Protein AF-A0A0K9YV65-F1 (afdb_monomer)

Solvent-accessible surface area (backbone atoms only — not comparable to full-atom values): 447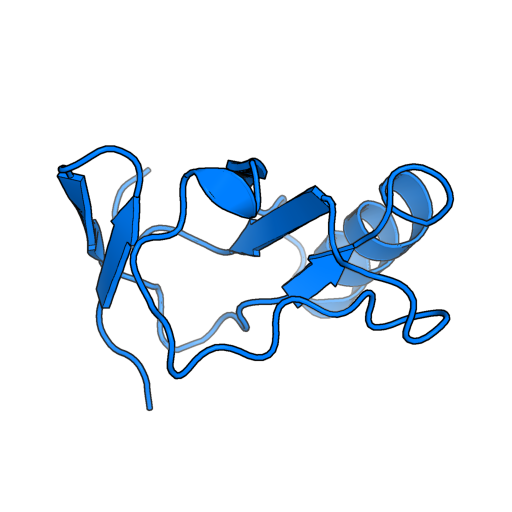7 Å² total; per-residue (Å²): 132,77,58,57,48,37,43,77,92,37,82,41,45,39,34,83,92,49,69,80,45,25,21,26,84,86,45,35,68,58,53,50,51,51,44,27,69,75,66,78,42,83,62,48,75,45,53,37,83,41,44,70,51,88,90,54,79,58,31,10,74,92,79,62,48,71,21,49,32,30,38,28,40,62,70,78,128

Radius of gyration: 11.5 Å; Cα contacts (8 Å, |Δi|>4): 142; chains: 1; bounding box: 26×28×23 Å

Foldseek 3Di:
DDQWWQFQNDIFGFDPVKDKAFAAPVCPVVVQVVRCVVPVDGFDKDFLVRTPDPPDQQAHPPPRHGGGMITGHGPPD

Mean predicted aligned error: 4.08 Å

Structure (mmCIF, N/CA/C/O backbone):
data_AF-A0A0K9YV65-F1
#
_entry.id   AF-A0A0K9YV65-F1
#
loop_
_atom_site.group_PDB
_atom_site.id
_atom_site.type_symbol
_atom_site.label_atom_id
_atom_site.label_alt_id
_atom_site.label_comp_id
_atom_site.label_asym_id
_atom_site.label_entity_id
_atom_site.label_seq_id
_atom_site.pdbx_PDB_ins_code
_atom_site.Cartn_x
_atom_site.Cartn_y
_atom_site.Cartn_z
_atom_site.occupancy
_atom_site.B_iso_or_equiv
_atom_site.auth_seq_id
_atom_site.auth_comp_id
_atom_site.auth_asym_id
_atom_site.auth_atom_id
_atom_site.pdbx_PDB_model_num
ATOM 1 N N . MET A 1 1 ? -3.914 13.441 -9.571 1.00 61.16 1 MET A N 1
ATOM 2 C CA . MET A 1 1 ? -2.776 12.720 -8.965 1.00 61.16 1 MET A CA 1
ATOM 3 C C . MET A 1 1 ? -2.828 12.983 -7.467 1.00 61.16 1 MET A C 1
ATOM 5 O O . MET A 1 1 ? -3.083 14.126 -7.099 1.00 61.16 1 MET A O 1
ATOM 9 N N . MET A 1 2 ? -2.733 11.946 -6.628 1.00 70.62 2 MET A N 1
ATOM 10 C CA . MET A 1 2 ? -2.699 12.107 -5.165 1.00 70.62 2 MET A CA 1
ATOM 11 C C . MET A 1 2 ? -1.322 12.639 -4.767 1.00 70.62 2 MET A C 1
ATOM 13 O O . MET A 1 2 ? -0.324 12.025 -5.120 1.00 70.62 2 MET A O 1
ATOM 17 N N . LYS A 1 3 ? -1.281 13.783 -4.077 1.00 79.62 3 LYS A N 1
ATOM 18 C CA . LYS A 1 3 ? -0.030 14.443 -3.654 1.00 79.62 3 LYS A CA 1
ATOM 19 C C . LYS A 1 3 ? 0.391 14.071 -2.234 1.00 79.62 3 LYS A C 1
ATOM 21 O O . LYS A 1 3 ? 1.575 14.063 -1.920 1.00 79.62 3 LYS A O 1
ATOM 26 N N . SER A 1 4 ? -0.582 13.753 -1.392 1.00 86.81 4 SER A N 1
ATOM 27 C CA . SER A 1 4 ? -0.379 13.300 -0.024 1.00 86.81 4 SER A CA 1
ATOM 28 C C . SER A 1 4 ? -1.489 12.334 0.380 1.00 86.81 4 SER A C 1
ATOM 30 O O . SER A 1 4 ? -2.536 12.244 -0.276 1.00 86.81 4 SER A O 1
ATOM 32 N N . ILE A 1 5 ? -1.232 11.574 1.437 1.00 88.56 5 ILE A N 1
ATOM 33 C CA . ILE A 1 5 ? -2.171 10.643 2.052 1.00 88.56 5 ILE A CA 1
ATOM 34 C C . ILE A 1 5 ? -2.032 10.725 3.570 1.00 88.56 5 ILE A C 1
ATOM 36 O O . ILE A 1 5 ? -0.935 10.922 4.080 1.00 88.56 5 ILE A O 1
ATOM 40 N N . TYR A 1 6 ? -3.135 10.592 4.301 1.00 90.50 6 TYR A N 1
ATOM 41 C CA . TYR A 1 6 ? -3.087 10.521 5.759 1.00 90.50 6 TYR A CA 1
ATOM 42 C C . TYR A 1 6 ? -2.905 9.069 6.197 1.00 90.50 6 TYR A C 1
ATOM 44 O O . TYR A 1 6 ? -3.632 8.185 5.734 1.00 90.50 6 TYR A O 1
ATOM 52 N N . ILE A 1 7 ? -1.916 8.821 7.053 1.00 90.50 7 ILE A N 1
ATOM 53 C CA . ILE A 1 7 ? -1.602 7.509 7.621 1.00 90.50 7 ILE A CA 1
ATOM 54 C C . ILE A 1 7 ? -1.395 7.688 9.126 1.00 90.50 7 ILE A C 1
ATOM 56 O O . ILE A 1 7 ? -0.511 8.435 9.537 1.00 90.50 7 ILE A O 1
ATOM 60 N N . GLU A 1 8 ? -2.218 7.034 9.949 1.00 88.81 8 GLU A N 1
ATOM 61 C CA . GLU A 1 8 ? -2.174 7.135 11.425 1.00 88.81 8 GLU A CA 1
ATOM 62 C C . GLU A 1 8 ? -2.186 8.585 11.956 1.00 88.81 8 GLU A C 1
ATOM 64 O O . GLU A 1 8 ? -1.456 8.935 12.884 1.00 88.81 8 GLU A O 1
ATOM 69 N N . GLY A 1 9 ? -2.990 9.465 11.356 1.00 87.50 9 GLY A N 1
ATOM 70 C CA . GLY A 1 9 ? -3.082 10.878 11.724 1.00 87.50 9 GLY A CA 1
ATOM 71 C C . GLY A 1 9 ? -1.913 11.743 11.245 1.00 87.50 9 GLY A C 1
ATOM 72 O O . GLY A 1 9 ? -1.892 12.944 11.526 1.00 87.50 9 GLY A O 1
ATOM 73 N N . LYS A 1 10 ? -0.947 11.175 10.514 1.00 88.31 10 LYS A N 1
ATOM 74 C CA . LYS A 1 10 ? 0.173 11.899 9.904 1.00 88.31 10 LYS A CA 1
ATOM 75 C C . LYS A 1 10 ? -0.088 12.113 8.418 1.00 88.31 10 LYS A C 1
ATOM 77 O O . LYS A 1 10 ? -0.427 11.177 7.699 1.00 88.31 10 LYS A O 1
ATOM 82 N N . GLU A 1 11 ? 0.119 13.338 7.945 1.00 90.31 11 GLU A N 1
ATOM 83 C CA . GLU A 1 11 ? 0.171 13.597 6.509 1.00 90.31 11 GLU A CA 1
ATOM 84 C C . GLU A 1 11 ? 1.4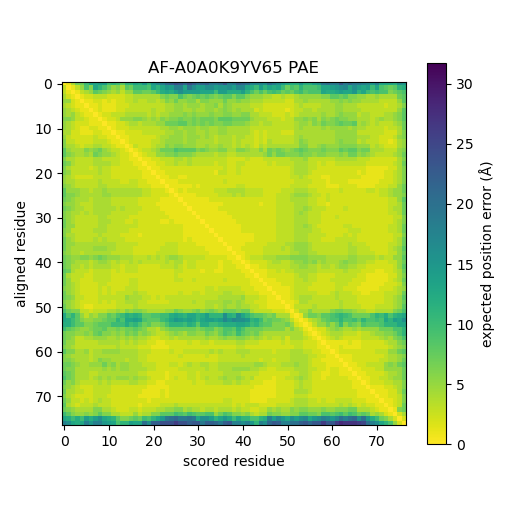95 13.076 5.939 1.00 90.31 11 GLU A C 1
ATOM 86 O O . GLU A 1 11 ? 2.582 13.457 6.381 1.00 90.31 11 GLU A O 1
ATOM 91 N N . VAL A 1 12 ? 1.385 12.186 4.961 1.00 89.50 12 VAL A N 1
ATOM 92 C CA . VAL A 1 12 ? 2.494 11.594 4.224 1.00 89.50 12 VAL A CA 1
ATOM 93 C C . VAL A 1 12 ? 2.476 12.162 2.813 1.00 89.50 12 VAL A C 1
ATOM 95 O O . VAL A 1 12 ? 1.554 11.906 2.037 1.00 89.50 12 VAL A O 1
ATOM 98 N N . GLU A 1 13 ? 3.493 12.951 2.473 1.00 91.25 13 GLU A N 1
ATOM 99 C CA . GLU A 1 13 ? 3.707 13.404 1.098 1.00 91.25 13 GLU A CA 1
ATOM 100 C C . GLU A 1 13 ? 4.155 12.227 0.233 1.00 91.25 13 GLU A C 1
ATOM 102 O O . GLU A 1 13 ? 5.085 11.507 0.592 1.00 91.25 13 GLU A O 1
ATOM 107 N N . LEU A 1 14 ? 3.514 12.044 -0.918 1.00 89.94 14 LEU A N 1
ATOM 108 C CA . LEU A 1 14 ? 3.825 10.962 -1.847 1.00 89.94 14 LEU A CA 1
ATOM 109 C C . LEU A 1 14 ? 4.783 11.456 -2.933 1.00 89.94 14 LEU A C 1
ATOM 111 O O . LEU A 1 14 ? 4.667 12.588 -3.410 1.00 89.94 14 LEU A O 1
ATOM 115 N N . GLN A 1 15 ? 5.712 10.602 -3.357 1.00 89.12 15 GLN A N 1
ATOM 116 C CA . GLN A 1 15 ? 6.491 10.865 -4.566 1.00 89.12 15 GLN A CA 1
ATOM 117 C C . GLN A 1 15 ? 5.630 10.582 -5.801 1.00 89.12 15 GLN A C 1
ATOM 119 O O . GLN A 1 15 ? 5.213 9.450 -6.020 1.00 89.12 15 GLN A O 1
ATOM 124 N N . GLU A 1 16 ? 5.370 11.606 -6.620 1.00 84.69 16 GLU A N 1
ATOM 125 C CA . GLU A 1 16 ? 4.451 11.518 -7.772 1.00 84.69 16 GLU A CA 1
ATOM 126 C C . GLU A 1 16 ? 4.893 10.499 -8.840 1.00 84.69 16 GLU A C 1
ATOM 128 O O . GLU A 1 16 ? 4.066 10.024 -9.617 1.00 84.69 16 GLU A O 1
ATOM 133 N N . GLU A 1 17 ? 6.180 10.148 -8.863 1.00 86.81 17 GLU A N 1
ATOM 134 C CA . GLU A 1 17 ? 6.775 9.167 -9.779 1.00 86.81 17 GLU A CA 1
ATOM 135 C C . GLU A 1 17 ? 6.453 7.713 -9.393 1.00 86.81 17 GLU A C 1
ATOM 137 O O . GLU A 1 17 ? 6.622 6.808 -10.210 1.00 86.81 17 GLU A O 1
ATOM 142 N N . PHE A 1 18 ? 5.934 7.485 -8.182 1.00 90.50 18 PHE A N 1
ATOM 143 C CA . PHE A 1 18 ? 5.722 6.156 -7.624 1.00 90.50 18 PHE A CA 1
ATOM 144 C C . PHE A 1 18 ? 4.244 5.910 -7.279 1.00 90.50 18 PHE A C 1
ATOM 146 O O . PHE A 1 18 ? 3.589 6.754 -6.659 1.00 90.50 18 PHE A O 1
ATOM 153 N N . PRO A 1 19 ? 3.671 4.755 -7.659 1.00 90.88 19 PRO A N 1
ATOM 154 C CA . PRO A 1 19 ? 2.269 4.471 -7.406 1.00 90.88 19 PRO A CA 1
ATOM 155 C C . PRO A 1 19 ? 2.027 4.052 -5.956 1.00 90.88 19 PRO A C 1
ATOM 157 O O . PRO A 1 19 ? 2.856 3.414 -5.316 1.00 90.88 19 PRO A O 1
ATOM 160 N N . VAL A 1 20 ? 0.806 4.287 -5.486 1.00 91.38 20 VAL A N 1
ATOM 161 C CA . VAL A 1 20 ? 0.290 3.628 -4.284 1.00 91.38 20 VAL A CA 1
ATOM 162 C C . VAL A 1 20 ? -0.323 2.289 -4.697 1.00 91.38 20 VAL A C 1
ATOM 164 O O . VAL A 1 20 ? -1.272 2.259 -5.484 1.00 91.38 20 VAL A O 1
ATOM 167 N N . ARG A 1 21 ? 0.206 1.179 -4.177 1.00 93.56 21 ARG A N 1
ATOM 168 C CA . ARG A 1 21 ? -0.304 -0.185 -4.395 1.00 93.56 21 ARG A CA 1
ATOM 169 C C . ARG A 1 21 ? -0.830 -0.773 -3.090 1.00 93.56 21 ARG A C 1
ATOM 171 O O . ARG A 1 21 ? -0.402 -0.393 -2.007 1.00 93.56 21 ARG A O 1
ATOM 178 N N . PHE A 1 22 ? -1.758 -1.718 -3.189 1.00 94.88 22 PHE A N 1
ATOM 179 C CA . PHE A 1 22 ? -2.260 -2.470 -2.040 1.00 94.88 22 PHE A CA 1
ATOM 180 C C . PHE A 1 22 ? -2.070 -3.961 -2.284 1.00 94.88 22 PHE A C 1
ATOM 182 O O . PHE A 1 22 ? -2.324 -4.454 -3.384 1.00 94.88 22 PHE A O 1
ATOM 189 N N . ALA A 1 23 ? -1.689 -4.679 -1.232 1.00 96.00 23 ALA A N 1
ATOM 190 C CA . ALA A 1 23 ? -1.490 -6.120 -1.243 1.00 96.00 23 ALA A CA 1
ATOM 191 C C . ALA A 1 23 ? -2.237 -6.781 -0.077 1.00 96.00 23 ALA A C 1
ATOM 193 O O . ALA A 1 23 ? -2.392 -6.197 1.003 1.00 96.00 23 ALA A O 1
ATOM 194 N N . CYS A 1 24 ? -2.738 -7.999 -0.290 1.00 96.56 24 CYS A N 1
ATOM 195 C CA . CYS A 1 24 ? -3.124 -8.874 0.815 1.00 96.56 24 CYS A CA 1
ATOM 196 C C . CYS A 1 24 ? -1.866 -9.525 1.417 1.00 96.56 24 CYS A C 1
ATOM 198 O O . CYS A 1 24 ? -0.778 -9.395 0.865 1.00 96.56 24 CYS A O 1
ATOM 200 N N . MET A 1 25 ? -2.012 -10.234 2.538 1.00 94.19 25 MET A N 1
ATOM 201 C CA . MET A 1 25 ? -0.873 -10.882 3.207 1.00 94.19 25 MET A CA 1
ATOM 202 C C . MET A 1 25 ? -0.191 -11.941 2.330 1.00 94.19 25 MET A C 1
ATOM 204 O O . MET A 1 25 ? 1.012 -12.117 2.431 1.00 94.19 25 MET A O 1
ATOM 208 N N . GLU A 1 26 ? -0.945 -12.630 1.470 1.00 96.25 26 GLU A N 1
ATOM 209 C CA . GLU A 1 26 ? -0.409 -13.708 0.626 1.00 96.25 26 GLU A CA 1
ATOM 210 C C . GLU A 1 26 ? 0.398 -13.193 -0.569 1.00 96.25 26 GLU A C 1
ATOM 212 O O . GLU A 1 26 ? 1.378 -13.816 -0.959 1.00 96.25 26 GLU A O 1
ATOM 217 N N . HIS A 1 27 ? 0.006 -12.051 -1.140 1.00 96.56 27 HIS A N 1
ATOM 218 C CA . HIS A 1 27 ? 0.671 -11.460 -2.308 1.00 96.56 27 HIS A CA 1
ATOM 219 C C . HIS A 1 27 ? 1.588 -10.291 -1.937 1.00 96.56 27 HIS A C 1
ATOM 221 O O . HIS A 1 27 ? 2.022 -9.555 -2.816 1.00 96.56 27 HIS A O 1
ATOM 227 N N . PHE A 1 28 ? 1.859 -10.079 -0.647 1.00 95.19 28 PHE A N 1
ATOM 228 C CA . PHE A 1 28 ? 2.693 -8.969 -0.199 1.00 95.19 28 PHE A CA 1
ATOM 229 C C . PHE A 1 28 ? 4.119 -9.071 -0.743 1.00 95.19 28 PHE A C 1
ATOM 231 O O . PHE A 1 28 ? 4.574 -8.123 -1.375 1.00 95.19 28 PHE A O 1
ATOM 238 N N . ASP A 1 29 ? 4.785 -10.214 -0.559 1.00 95.56 29 ASP A N 1
ATOM 239 C CA . ASP A 1 29 ? 6.149 -10.421 -1.058 1.00 95.56 29 ASP A CA 1
ATOM 240 C C . ASP A 1 29 ? 6.2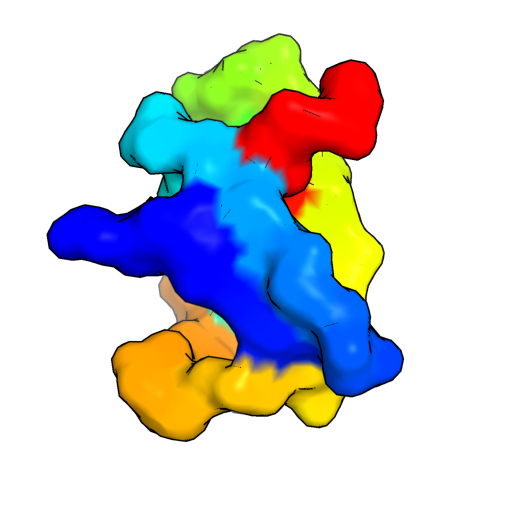19 -10.287 -2.584 1.00 95.56 29 ASP A C 1
ATOM 242 O O . ASP A 1 29 ? 7.117 -9.634 -3.101 1.00 95.56 29 ASP A O 1
ATOM 246 N N . GLN A 1 30 ? 5.225 -10.819 -3.306 1.00 95.19 30 GLN A N 1
ATOM 247 C CA . GLN A 1 30 ? 5.147 -10.665 -4.760 1.00 95.19 30 GLN A CA 1
ATOM 248 C C . GLN A 1 30 ? 5.022 -9.191 -5.166 1.00 95.19 30 GLN A C 1
ATOM 250 O O . GLN A 1 30 ? 5.777 -8.724 -6.012 1.00 95.19 30 GLN A O 1
ATOM 255 N N . GLU A 1 31 ? 4.085 -8.447 -4.574 1.00 94.88 31 GLU A N 1
ATOM 256 C CA . GLU A 1 31 ? 3.895 -7.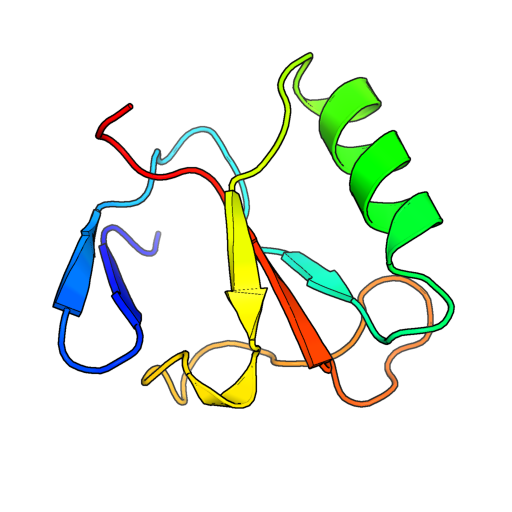030 -4.902 1.00 94.88 31 GLU A CA 1
ATOM 257 C C . GLU A 1 31 ? 5.108 -6.183 -4.502 1.00 94.88 31 GLU A C 1
ATOM 259 O O . GLU A 1 31 ? 5.401 -5.201 -5.183 1.00 94.88 31 GLU A O 1
ATOM 264 N N . LEU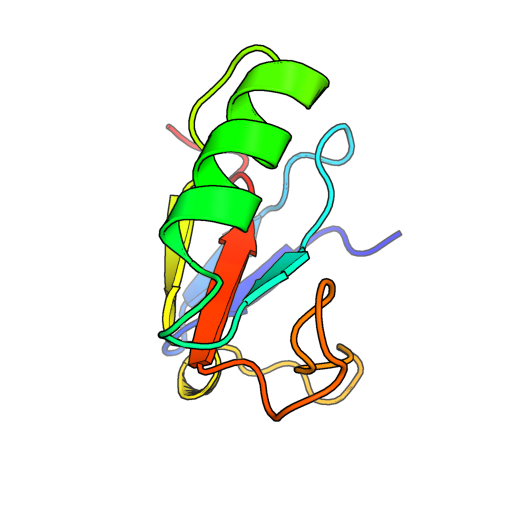 A 1 32 ? 5.818 -6.554 -3.431 1.00 94.75 32 LEU A N 1
ATOM 265 C CA . LEU A 1 32 ? 7.062 -5.914 -3.011 1.00 94.75 32 LEU A CA 1
ATOM 266 C C . LEU A 1 32 ? 8.166 -6.125 -4.054 1.00 94.75 32 LEU A C 1
ATOM 268 O O . LEU A 1 32 ? 8.769 -5.150 -4.501 1.00 94.75 32 LEU A O 1
ATOM 272 N N . ASP A 1 33 ? 8.387 -7.371 -4.476 1.00 95.56 33 ASP A N 1
ATOM 273 C CA . ASP A 1 33 ? 9.344 -7.712 -5.531 1.00 95.56 33 ASP A CA 1
ATOM 274 C C . ASP A 1 33 ? 8.990 -7.011 -6.847 1.00 95.56 33 ASP A C 1
ATOM 276 O O . ASP A 1 33 ? 9.853 -6.409 -7.482 1.00 95.56 33 ASP A O 1
ATOM 280 N N . GLU A 1 34 ? 7.720 -7.028 -7.260 1.00 94.62 34 GLU A N 1
ATOM 281 C CA . GLU A 1 34 ? 7.272 -6.339 -8.475 1.00 94.62 34 GLU A CA 1
ATOM 282 C C . GLU A 1 34 ? 7.488 -4.828 -8.382 1.00 94.62 34 GLU A C 1
ATOM 284 O O . GLU A 1 34 ? 7.916 -4.211 -9.352 1.00 94.62 34 GLU A O 1
ATOM 289 N N . TYR A 1 35 ? 7.248 -4.218 -7.221 1.00 94.81 35 TYR A N 1
ATOM 290 C CA . TYR A 1 35 ? 7.513 -2.796 -7.021 1.00 94.81 35 TYR A CA 1
ATOM 291 C C . TYR A 1 35 ? 9.003 -2.472 -7.168 1.00 94.81 35 TYR A C 1
ATOM 293 O O . TYR A 1 35 ? 9.362 -1.528 -7.870 1.00 94.81 35 TYR A O 1
ATOM 301 N N . VAL A 1 36 ? 9.877 -3.260 -6.536 1.00 94.56 36 VAL A N 1
ATOM 302 C CA . VAL A 1 36 ? 11.331 -3.071 -6.636 1.00 94.56 36 VAL A CA 1
ATOM 303 C C . VAL A 1 36 ? 11.812 -3.299 -8.067 1.00 94.56 36 VAL A C 1
ATOM 305 O O . VAL A 1 36 ? 12.662 -2.556 -8.540 1.00 94.56 36 VAL A O 1
ATOM 308 N N . ASN A 1 37 ? 11.255 -4.277 -8.780 1.00 95.38 37 ASN A N 1
ATOM 309 C CA . ASN A 1 37 ? 11.591 -4.515 -10.183 1.00 95.38 37 ASN A CA 1
ATOM 310 C C . ASN A 1 37 ? 11.107 -3.382 -11.104 1.00 95.38 37 ASN A C 1
ATOM 312 O O . ASN A 1 37 ? 11.829 -3.002 -12.020 1.00 95.38 37 ASN A O 1
ATOM 316 N N . ASP A 1 38 ? 9.909 -2.837 -10.871 1.00 93.94 38 ASP A N 1
ATOM 317 C CA . ASP A 1 38 ? 9.332 -1.763 -11.691 1.00 93.94 38 ASP A CA 1
ATOM 318 C C . ASP A 1 38 ? 10.035 -0.411 -11.482 1.00 93.94 38 ASP A C 1
ATOM 320 O O . ASP A 1 38 ? 10.137 0.383 -12.418 1.00 93.94 38 ASP A O 1
ATOM 324 N N . TYR A 1 39 ? 10.470 -0.125 -10.251 1.00 92.75 39 TYR A N 1
ATOM 325 C CA . TYR A 1 39 ? 10.920 1.212 -9.848 1.00 92.75 39 TYR A CA 1
ATOM 326 C C . TYR A 1 39 ? 12.350 1.266 -9.298 1.00 92.75 39 TYR A C 1
ATOM 328 O O . TYR A 1 39 ? 12.792 2.325 -8.857 1.00 92.75 39 TYR A O 1
ATOM 336 N N . GLU A 1 40 ? 13.056 0.134 -9.286 1.00 93.12 40 GLU A N 1
ATOM 337 C CA . GLU A 1 40 ? 14.437 -0.016 -8.803 1.00 93.12 40 GLU A CA 1
ATOM 338 C C . GLU A 1 40 ? 14.657 0.475 -7.354 1.00 93.12 40 GLU A C 1
ATOM 340 O O . GLU A 1 40 ? 15.776 0.787 -6.944 1.00 93.12 40 GLU A O 1
ATOM 345 N N . VAL A 1 41 ? 13.591 0.535 -6.546 1.00 91.12 41 VAL A N 1
ATOM 346 C CA . VAL A 1 41 ? 13.624 1.009 -5.156 1.00 91.12 41 VAL A CA 1
ATOM 347 C C . VAL A 1 41 ? 12.616 0.263 -4.287 1.00 91.12 41 VAL A C 1
ATOM 349 O O . VAL A 1 41 ? 11.539 -0.122 -4.743 1.00 91.12 41 VAL A O 1
ATOM 352 N N . ALA A 1 42 ? 12.950 0.095 -3.007 1.00 91.31 42 ALA A N 1
ATOM 353 C CA . ALA A 1 42 ? 12.022 -0.44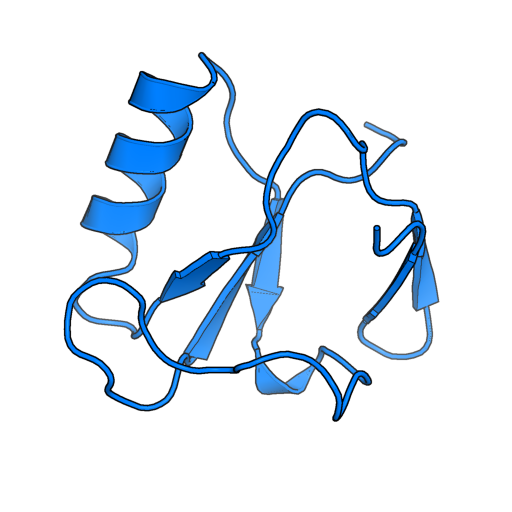0 -2.021 1.00 91.31 42 ALA A CA 1
ATOM 354 C C . ALA A 1 42 ? 10.914 0.582 -1.692 1.00 91.31 42 ALA A C 1
ATOM 356 O O . ALA A 1 42 ? 11.227 1.744 -1.410 1.00 91.31 42 ALA A O 1
ATOM 357 N N . PRO A 1 43 ? 9.632 0.177 -1.709 1.00 93.88 43 PRO A N 1
ATOM 358 C CA . PRO A 1 43 ? 8.549 1.001 -1.194 1.00 93.88 43 PRO A CA 1
ATOM 359 C C . PRO A 1 43 ? 8.566 1.057 0.337 1.00 93.88 43 PRO A C 1
ATOM 361 O O . PRO A 1 43 ? 9.009 0.131 1.015 1.00 93.88 43 PRO A O 1
ATOM 364 N N . ASP A 1 44 ? 7.979 2.118 0.871 1.00 94.06 44 ASP A N 1
ATOM 365 C CA . ASP A 1 44 ? 7.531 2.209 2.251 1.00 94.06 44 ASP A CA 1
ATOM 366 C C . ASP A 1 44 ? 6.220 1.424 2.411 1.00 94.06 44 ASP A C 1
ATOM 368 O O . ASP A 1 44 ? 5.322 1.474 1.560 1.00 94.06 44 ASP A O 1
ATOM 372 N N . THR A 1 45 ? 6.101 0.679 3.510 1.00 93.69 45 THR A N 1
ATOM 373 C CA . THR A 1 45 ? 4.967 -0.223 3.741 1.00 93.69 45 THR A CA 1
ATOM 374 C C . THR A 1 45 ? 4.209 0.142 5.004 1.00 93.69 45 THR A C 1
ATOM 376 O O . THR A 1 45 ? 4.794 0.197 6.085 1.00 93.69 45 THR A O 1
ATOM 379 N N . TYR A 1 46 ? 2.893 0.299 4.884 1.00 93.75 46 TYR A N 1
ATOM 380 C CA . TYR A 1 46 ? 2.007 0.617 6.005 1.00 93.75 46 TYR A CA 1
ATOM 381 C C . TYR A 1 46 ? 0.798 -0.316 6.039 1.00 93.75 46 TYR A C 1
ATOM 383 O O . TYR A 1 46 ? 0.431 -0.935 5.039 1.00 93.75 46 TYR A O 1
ATOM 391 N N . ALA A 1 47 ? 0.118 -0.402 7.181 1.00 93.31 47 ALA A N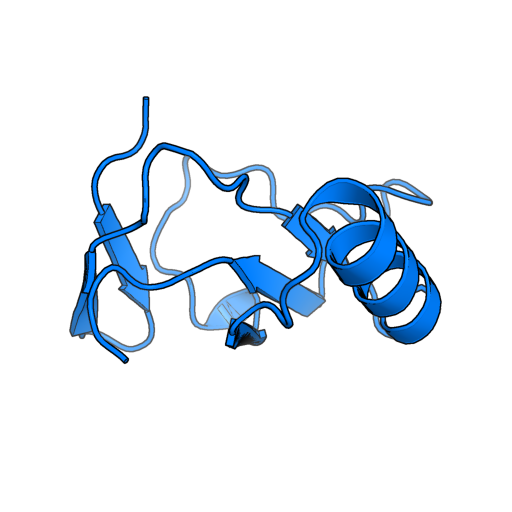 1
ATOM 392 C CA . ALA A 1 47 ? -1.147 -1.123 7.254 1.00 93.31 47 ALA A CA 1
ATOM 393 C C . ALA A 1 47 ? -2.229 -0.385 6.442 1.00 93.31 47 ALA A C 1
ATOM 395 O O . ALA A 1 47 ? -2.469 0.803 6.630 1.00 93.31 47 ALA A O 1
ATOM 396 N N . ALA A 1 48 ? -2.972 -1.086 5.586 1.00 92.75 48 ALA A N 1
ATOM 397 C CA . ALA A 1 48 ? -4.029 -0.477 4.770 1.00 92.75 48 ALA A CA 1
ATOM 398 C C . ALA A 1 48 ? -5.173 0.132 5.613 1.00 92.75 48 ALA A C 1
ATOM 400 O O . ALA A 1 48 ? -5.883 1.039 5.167 1.00 92.75 48 ALA A O 1
ATOM 401 N N . GLN A 1 49 ? -5.357 -0.360 6.842 1.00 90.56 49 GLN A N 1
ATOM 402 C CA . GLN A 1 49 ? -6.308 0.201 7.807 1.00 90.56 49 GLN A CA 1
ATOM 403 C C . GLN A 1 49 ? -5.851 1.545 8.389 1.00 90.56 49 GLN A C 1
ATOM 405 O O . GLN A 1 49 ? -6.699 2.343 8.764 1.00 90.56 49 GLN A O 1
ATOM 410 N N . ALA A 1 50 ? -4.540 1.798 8.434 1.00 91.50 50 ALA A N 1
ATOM 411 C CA . ALA A 1 50 ? -3.973 3.054 8.910 1.00 91.50 50 ALA A CA 1
ATOM 412 C C . ALA A 1 50 ? -4.138 4.194 7.899 1.00 91.50 50 ALA A C 1
ATOM 414 O O . ALA A 1 50 ? -4.070 5.358 8.270 1.00 91.50 50 ALA A O 1
ATOM 415 N N . VAL A 1 51 ? -4.361 3.856 6.627 1.00 90.25 51 VAL A N 1
ATOM 416 C CA . VAL A 1 51 ? -4.594 4.818 5.553 1.00 90.25 51 VAL A CA 1
ATOM 417 C C . VAL A 1 51 ? -5.971 5.463 5.712 1.00 90.25 51 VAL A C 1
ATOM 419 O O . VAL A 1 51 ? -7.002 4.835 5.460 1.00 90.25 51 VAL A O 1
ATOM 422 N N . GLU A 1 52 ? -6.003 6.740 6.049 1.00 87.50 52 GLU A N 1
ATOM 423 C CA . GLU A 1 52 ? -7.209 7.550 6.238 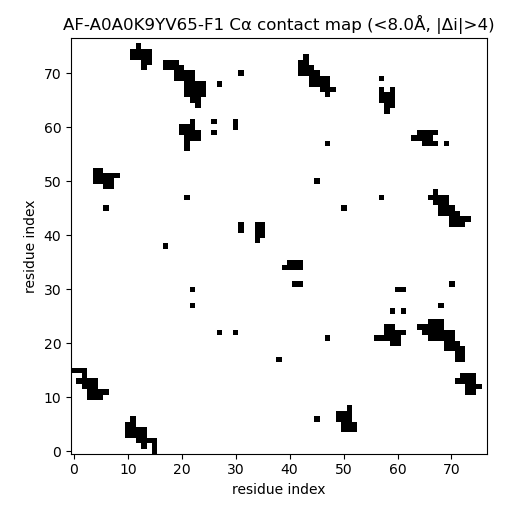1.00 87.50 52 GLU A CA 1
ATOM 424 C C . GLU A 1 52 ? -7.633 8.219 4.925 1.00 87.50 52 GLU A C 1
ATOM 426 O O . GLU A 1 52 ? -7.819 9.429 4.828 1.00 87.50 52 GLU A O 1
ATOM 431 N N . ALA A 1 53 ? -7.758 7.420 3.867 1.00 76.06 53 ALA A N 1
ATOM 432 C CA . ALA A 1 53 ? -8.193 7.898 2.565 1.00 76.06 53 ALA A CA 1
ATOM 433 C C . ALA A 1 53 ? -9.241 6.946 1.976 1.00 76.06 53 ALA A C 1
ATOM 435 O O . ALA A 1 53 ? -8.928 5.861 1.483 1.00 76.06 53 ALA A O 1
ATOM 436 N N . GLU A 1 54 ? -10.510 7.359 2.045 1.00 67.06 54 GLU A N 1
ATOM 437 C CA . GLU A 1 54 ? -11.656 6.588 1.537 1.00 67.06 54 GLU A CA 1
ATOM 438 C C . GLU A 1 54 ? -11.685 6.506 0.004 1.00 67.06 54 GLU A C 1
ATOM 440 O O . GLU A 1 54 ? -12.228 5.561 -0.561 1.00 67.06 54 GLU A O 1
ATOM 445 N N . ALA A 1 55 ? -11.057 7.466 -0.681 1.00 74.31 55 ALA A N 1
ATOM 446 C CA . ALA A 1 55 ? -10.992 7.505 -2.142 1.00 74.31 55 ALA A CA 1
ATOM 447 C C . ALA A 1 55 ? -10.039 6.458 -2.751 1.00 74.31 55 ALA A C 1
ATOM 449 O O . ALA A 1 55 ? -9.988 6.315 -3.974 1.00 74.31 55 ALA A O 1
ATOM 450 N N . VAL A 1 56 ? -9.263 5.745 -1.930 1.00 81.00 56 VAL A N 1
ATOM 451 C CA . VAL A 1 56 ? -8.234 4.819 -2.409 1.00 81.00 56 VAL A CA 1
ATOM 452 C C . VAL A 1 56 ? -8.784 3.403 -2.438 1.00 81.00 56 VAL A C 1
ATOM 454 O O . VAL A 1 56 ? -9.368 2.919 -1.469 1.00 81.00 56 VAL A O 1
ATOM 457 N N . ASN A 1 57 ? -8.589 2.712 -3.559 1.00 85.94 57 ASN A N 1
ATOM 458 C CA . ASN A 1 57 ? -9.037 1.336 -3.706 1.00 85.94 57 ASN A CA 1
ATOM 459 C C . ASN A 1 57 ? -8.132 0.395 -2.897 1.00 85.94 57 ASN A C 1
ATOM 461 O O . ASN A 1 57 ? -7.099 -0.058 -3.383 1.00 85.94 57 ASN A O 1
ATOM 465 N N . LYS A 1 58 ? -8.536 0.097 -1.657 1.00 90.31 58 LYS A N 1
ATOM 466 C CA . LYS A 1 58 ? -7.821 -0.783 -0.717 1.00 90.31 58 LYS A CA 1
ATOM 467 C C . LYS A 1 58 ? -7.991 -2.267 -1.060 1.00 90.31 58 LYS A C 1
ATOM 469 O O . LYS A 1 58 ? -8.344 -3.075 -0.201 1.00 90.31 58 LYS A O 1
ATOM 474 N N . ARG A 1 59 ? -7.793 -2.638 -2.322 1.00 94.44 59 ARG A N 1
ATOM 475 C CA . ARG A 1 59 ? -7.851 -4.024 -2.800 1.00 94.44 59 ARG A CA 1
ATOM 476 C C . ARG A 1 59 ? -6.484 -4.468 -3.274 1.00 94.44 59 ARG A C 1
ATOM 478 O O . ARG A 1 59 ? -5.770 -3.702 -3.909 1.00 94.44 59 ARG A O 1
ATOM 485 N N . CYS A 1 60 ? -6.152 -5.716 -2.975 1.00 94.94 60 CYS A N 1
ATOM 486 C CA . CYS A 1 60 ? -4.973 -6.378 -3.486 1.00 94.94 60 CYS A CA 1
ATOM 487 C C . CYS A 1 60 ? -4.961 -6.295 -5.011 1.00 94.94 60 CYS A C 1
ATOM 489 O O . CYS A 1 60 ? -5.930 -6.682 -5.664 1.00 94.94 60 CYS A O 1
ATOM 491 N N . ARG A 1 61 ? -3.860 -5.799 -5.567 1.00 90.88 61 ARG A N 1
ATOM 492 C CA . ARG A 1 61 ? -3.688 -5.679 -7.013 1.00 90.88 61 ARG A CA 1
ATOM 493 C C . ARG A 1 61 ? -3.629 -7.044 -7.709 1.00 90.88 61 ARG A C 1
ATOM 495 O O . ARG A 1 61 ? -4.217 -7.181 -8.777 1.00 90.88 61 ARG A O 1
ATOM 502 N N . ALA A 1 62 ? -3.001 -8.039 -7.082 1.00 92.25 62 ALA A N 1
ATOM 503 C CA . ALA A 1 62 ? -2.841 -9.380 -7.641 1.00 92.25 62 ALA A CA 1
ATOM 504 C C . ALA A 1 62 ? -4.158 -10.177 -7.721 1.00 92.25 62 ALA A C 1
ATOM 506 O O . ALA A 1 62 ? -4.457 -10.770 -8.755 1.00 92.25 62 ALA A O 1
ATOM 507 N N . CYS A 1 63 ? -4.967 -10.186 -6.653 1.00 94.50 63 CYS A N 1
ATOM 508 C CA . CYS A 1 63 ? -6.154 -11.053 -6.569 1.00 94.50 63 CYS A CA 1
ATOM 509 C C . CYS A 1 63 ? -7.493 -10.331 -6.336 1.00 94.50 63 CYS A C 1
ATOM 511 O O . CYS A 1 63 ? -8.545 -10.964 -6.391 1.00 94.50 63 CYS A O 1
ATOM 513 N N . GLY A 1 64 ? -7.498 -9.023 -6.064 1.00 92.69 64 GLY A N 1
ATOM 514 C CA . GLY A 1 64 ? -8.719 -8.239 -5.823 1.00 92.69 64 GLY A CA 1
ATOM 515 C C . GLY A 1 64 ? -9.337 -8.373 -4.422 1.00 92.69 64 GLY A C 1
ATOM 516 O O . GLY A 1 64 ? -10.295 -7.652 -4.112 1.00 92.69 64 GLY A O 1
ATOM 517 N N . GLU A 1 65 ? -8.790 -9.246 -3.570 1.00 94.81 65 GLU A N 1
ATOM 518 C CA . GLU A 1 65 ? -9.131 -9.374 -2.143 1.00 94.81 65 GLU A CA 1
ATOM 519 C C . GLU A 1 65 ? -8.882 -8.060 -1.377 1.00 94.81 65 GLU A C 1
ATOM 521 O O . GLU A 1 65 ? -8.152 -7.192 -1.855 1.00 94.81 65 GLU A O 1
ATOM 526 N N . PRO A 1 66 ? -9.438 -7.870 -0.169 1.00 94.38 66 PRO A N 1
ATOM 527 C CA . PRO A 1 66 ? -9.129 -6.704 0.657 1.00 94.38 66 PRO A CA 1
ATOM 528 C C . PRO A 1 66 ? -7.623 -6.576 0.941 1.00 94.38 66 PRO A C 1
ATOM 530 O O . PRO A 1 66 ? -7.008 -7.457 1.546 1.00 94.38 66 PRO A O 1
ATOM 533 N N . GLY A 1 67 ? -7.036 -5.448 0.538 1.00 94.56 67 GLY A N 1
ATOM 534 C CA . GLY A 1 67 ? -5.646 -5.113 0.823 1.00 94.56 67 GLY A CA 1
ATOM 535 C C . GLY A 1 67 ? -5.440 -4.914 2.322 1.00 94.56 67 GLY A C 1
ATOM 536 O O . GLY A 1 67 ? -6.235 -4.251 2.991 1.00 94.56 67 GLY A O 1
ATOM 537 N N . LYS A 1 68 ? -4.380 -5.513 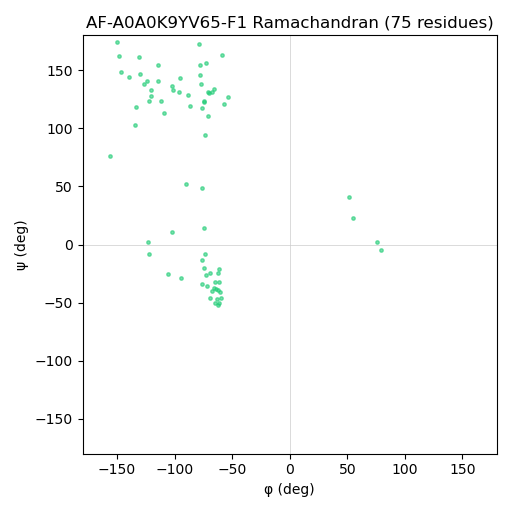2.860 1.00 95.62 68 LYS A N 1
ATOM 538 C CA . LYS A 1 68 ? -3.979 -5.396 4.270 1.00 95.62 68 LYS A CA 1
ATOM 539 C C . LYS A 1 68 ? -2.767 -4.496 4.441 1.00 95.62 68 LYS A C 1
ATOM 541 O O . LYS A 1 68 ? -2.626 -3.882 5.495 1.00 95.62 68 LYS A O 1
ATOM 546 N N . ILE A 1 69 ? -1.954 -4.379 3.397 1.00 95.12 69 ILE A N 1
ATOM 547 C CA . ILE A 1 69 ? -0.728 -3.592 3.373 1.00 95.12 69 ILE A CA 1
ATOM 548 C C . ILE A 1 69 ? -0.804 -2.643 2.178 1.00 95.12 69 ILE A C 1
ATOM 550 O O . ILE A 1 69 ? -1.276 -3.027 1.106 1.00 95.12 69 ILE A O 1
ATOM 554 N N . VAL A 1 70 ? -0.386 -1.399 2.382 1.00 94.44 70 VAL A N 1
ATOM 555 C CA . VAL A 1 70 ? -0.152 -0.425 1.318 1.00 94.44 70 VAL A CA 1
ATOM 556 C C . VAL A 1 70 ? 1.350 -0.324 1.074 1.00 94.44 70 VAL A C 1
ATOM 558 O O . VAL A 1 70 ? 2.123 -0.292 2.029 1.00 94.44 70 VAL A O 1
ATOM 561 N N . LEU A 1 71 ? 1.740 -0.296 -0.196 1.00 94.69 71 LEU A N 1
ATOM 562 C CA . LEU A 1 71 ? 3.093 -0.040 -0.668 1.00 94.69 71 LEU A CA 1
ATOM 563 C C . LEU A 1 71 ? 3.068 1.316 -1.374 1.00 94.69 71 LEU A C 1
ATOM 565 O O . LEU A 1 71 ? 2.259 1.529 -2.280 1.00 94.69 71 LEU A O 1
ATOM 569 N N . LEU A 1 72 ? 3.898 2.248 -0.930 1.00 92.94 72 LEU A N 1
ATOM 570 C CA . LEU A 1 72 ? 3.971 3.607 -1.463 1.00 92.94 72 LEU A CA 1
ATOM 571 C C . LEU A 1 72 ? 5.387 4.149 -1.303 1.00 92.94 72 LEU A C 1
ATOM 573 O O . LEU A 1 72 ? 6.217 3.511 -0.671 1.00 92.94 72 LEU A O 1
ATOM 577 N N . ARG A 1 73 ? 5.671 5.332 -1.845 1.00 92.69 73 ARG A N 1
ATOM 578 C CA . ARG A 1 73 ? 6.935 6.020 -1.573 1.00 92.69 73 ARG A CA 1
ATOM 579 C C . ARG A 1 73 ? 6.676 7.394 -0.989 1.00 92.69 73 ARG A C 1
ATOM 581 O O . ARG A 1 73 ? 5.992 8.217 -1.603 1.00 92.69 73 ARG A O 1
ATOM 588 N N . GLU A 1 74 ? 7.240 7.636 0.186 1.00 90.88 74 GLU A N 1
ATOM 589 C CA . GLU A 1 74 ? 7.169 8.940 0.834 1.00 90.88 74 GLU A CA 1
ATOM 590 C C . GLU A 1 74 ? 8.165 9.914 0.197 1.00 90.88 74 GLU A C 1
ATOM 592 O O . GLU A 1 74 ? 9.279 9.554 -0.191 1.00 90.88 74 GLU A O 1
ATOM 597 N N . LYS A 1 75 ? 7.809 11.196 0.130 1.00 83.94 75 LYS A N 1
ATOM 598 C CA . LYS A 1 75 ? 8.683 12.274 -0.354 1.00 83.94 75 LYS A CA 1
ATOM 599 C C . LYS A 1 75 ? 9.787 12.659 0.648 1.00 83.94 75 LYS A C 1
ATOM 601 O O . LYS A 1 75 ? 10.428 13.695 0.500 1.00 83.94 75 LYS A O 1
ATOM 606 N N . GLY A 1 76 ? 10.037 11.834 1.662 1.00 68.50 76 GLY A N 1
ATOM 607 C CA . GLY A 1 76 ? 10.984 12.130 2.731 1.00 68.50 76 GLY A CA 1
ATOM 608 C C . GLY A 1 76 ? 11.529 10.883 3.412 1.00 68.50 76 GLY A C 1
ATOM 609 O O . GLY A 1 76 ? 11.132 10.597 4.537 1.00 68.50 76 GLY A O 1
ATOM 610 N N . LEU A 1 77 ? 12.459 10.203 2.731 1.00 50.47 77 LEU A N 1
ATOM 611 C CA . LEU A 1 77 ? 13.555 9.409 3.305 1.00 50.47 77 LEU A CA 1
ATOM 612 C C . LEU A 1 77 ? 14.642 9.180 2.252 1.00 50.47 77 LEU A C 1
ATOM 614 O O . LEU A 1 77 ? 14.325 8.551 1.210 1.00 50.47 77 LEU A O 1
#

Sequence (77 aa):
MMKSIYIEGKEVELQEEFPVRFACMEHFDQELDEYVNDYEVAPDTYAAQAVEAEAVNKRCRACGEPGKIVLLREKGL

pLDDT: mean 89.69, std 8.34, range [50.47, 96.56]

Secondary structure (DSSP, 8-state):
---EEEETTEEEEBPTTS--EEE-SSSHHHHHHHHHHHHSSPPEEEETTTB--TTS--B-TTT-SBP-EEEE-BS--

InterPro domains:
  IPR025626 YyzF-like protein [PF14116] (23-68)
  IPR025626 YyzF-like protein [TIGR04129] (22-70)

Organism: NCBI:txid54915